Protein AF-A0A2V6PRU4-F1 (afdb_monomer_lite)

Radius of gyration: 19.39 Å; chains: 1; bounding box: 35×33×78 Å

Sequence (150 aa):
MSETDLAVFITRQLNSRAELPVRDIVVRLPDGNGADVGAKTTVQDIGRAWGMPGSVFAFMPHSWRDHPVWVTARAAPRLGRDDSRRYLRVDVSRFAFGRLPLPTVAAKWVGLGLLHWELPDDVEDVRLEPGRVTVRISSSRLRTGPAGRR

Structure (mmCIF, N/CA/C/O backbone):
data_AF-A0A2V6PRU4-F1
#
_entry.id   AF-A0A2V6PRU4-F1
#
loop_
_atom_site.group_PDB
_atom_site.id
_atom_site.type_symbol
_atom_site.label_atom_id
_atom_site.label_alt_id
_atom_site.label_comp_id
_atom_site.label_asym_id
_atom_site.label_entity_id
_atom_site.label_seq_id
_atom_site.pdbx_PDB_ins_code
_atom_site.Cartn_x
_atom_site.Cartn_y
_atom_site.Cartn_z
_atom_site.occupancy
_atom_site.B_iso_or_equiv
_atom_site.auth_seq_id
_atom_site.auth_comp_id
_atom_site.auth_asym_id
_atom_site.auth_atom_id
_atom_site.pdbx_PDB_model_num
ATOM 1 N N . MET A 1 1 ? -4.875 6.871 16.381 1.00 70.75 1 MET A N 1
ATOM 2 C CA . MET A 1 1 ? -3.565 6.870 15.692 1.00 70.75 1 MET A CA 1
ATOM 3 C C . MET A 1 1 ? -3.618 7.896 14.568 1.00 70.75 1 MET A C 1
ATOM 5 O O . MET A 1 1 ? -4.669 7.969 13.934 1.00 70.75 1 MET A O 1
ATOM 9 N N . SER A 1 2 ? -2.574 8.710 14.382 1.00 76.94 2 SER A N 1
ATOM 10 C CA . SER A 1 2 ? -2.528 9.742 13.328 1.00 76.94 2 SER A CA 1
ATOM 11 C C . SER A 1 2 ? -2.141 9.157 11.959 1.00 76.94 2 SER A C 1
ATOM 13 O O . SER A 1 2 ? -1.702 8.007 11.880 1.00 76.94 2 SER A O 1
ATOM 15 N N . GLU A 1 3 ? -2.285 9.931 10.878 1.00 72.50 3 GLU A N 1
ATOM 16 C CA . GLU A 1 3 ? -1.830 9.540 9.529 1.00 72.50 3 GLU A CA 1
ATOM 17 C C . GLU A 1 3 ? -0.323 9.246 9.485 1.00 72.50 3 GLU A 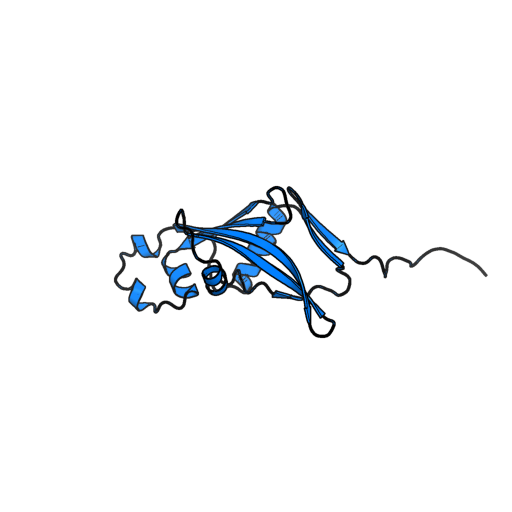C 1
ATOM 19 O O . GLU A 1 3 ? 0.102 8.272 8.865 1.00 72.50 3 GLU A O 1
ATOM 24 N N . THR A 1 4 ? 0.481 10.040 10.198 1.00 73.94 4 THR A N 1
ATOM 25 C CA . THR A 1 4 ? 1.936 9.861 10.292 1.00 73.94 4 THR A CA 1
ATOM 26 C C . THR A 1 4 ? 2.295 8.545 10.975 1.00 73.94 4 THR A C 1
ATOM 28 O O . THR A 1 4 ? 3.120 7.787 10.467 1.00 73.94 4 THR A O 1
ATOM 31 N N . ASP A 1 5 ? 1.633 8.225 12.088 1.00 72.25 5 ASP A N 1
ATOM 32 C CA . ASP A 1 5 ? 1.845 6.957 12.796 1.00 72.25 5 ASP A CA 1
ATOM 33 C C . ASP A 1 5 ? 1.443 5.759 11.920 1.00 72.25 5 ASP A C 1
ATOM 35 O O . ASP A 1 5 ? 2.117 4.726 11.911 1.00 72.25 5 ASP A O 1
ATOM 39 N N . LEU A 1 6 ? 0.367 5.908 11.135 1.00 71.62 6 LEU A N 1
ATOM 40 C CA . LEU A 1 6 ? -0.076 4.896 10.177 1.00 71.62 6 LEU A CA 1
ATOM 41 C C . LEU A 1 6 ? 0.934 4.704 9.047 1.00 71.62 6 LEU A C 1
ATOM 43 O O . LEU A 1 6 ? 1.234 3.564 8.696 1.00 71.62 6 LEU A O 1
ATOM 47 N N . ALA A 1 7 ? 1.498 5.788 8.515 1.00 65.81 7 ALA A N 1
ATOM 48 C CA . ALA A 1 7 ? 2.540 5.722 7.499 1.00 65.81 7 ALA A CA 1
ATOM 49 C C . ALA A 1 7 ? 3.787 4.994 8.020 1.00 65.81 7 ALA A C 1
ATOM 51 O O . ALA A 1 7 ? 4.306 4.108 7.338 1.00 65.81 7 ALA A O 1
ATOM 52 N N . VAL A 1 8 ? 4.228 5.286 9.248 1.00 72.62 8 VAL A N 1
ATOM 53 C CA . VAL A 1 8 ? 5.363 4.594 9.887 1.00 72.62 8 VAL A CA 1
ATOM 54 C C . VAL A 1 8 ? 5.063 3.107 10.088 1.00 72.62 8 VAL A C 1
ATOM 56 O O . VAL A 1 8 ? 5.893 2.257 9.751 1.00 72.62 8 VAL A O 1
ATOM 59 N N . PHE A 1 9 ? 3.869 2.772 10.583 1.00 72.88 9 PHE A N 1
ATOM 60 C CA . PHE A 1 9 ? 3.446 1.385 10.764 1.00 72.88 9 PHE A CA 1
ATOM 61 C C . PHE A 1 9 ? 3.414 0.614 9.437 1.00 72.88 9 PHE A C 1
ATOM 63 O O . PHE A 1 9 ? 4.009 -0.462 9.339 1.00 72.88 9 PHE A O 1
ATOM 70 N N . ILE A 1 10 ? 2.779 1.177 8.403 1.00 71.00 10 ILE A N 1
ATOM 71 C CA . ILE A 1 10 ? 2.694 0.571 7.067 1.00 71.00 10 ILE A CA 1
ATOM 72 C C . ILE A 1 10 ? 4.089 0.402 6.466 1.00 71.00 10 ILE A C 1
ATOM 74 O O . ILE A 1 10 ? 4.396 -0.673 5.962 1.00 71.00 10 ILE A O 1
ATOM 78 N N . THR A 1 11 ? 4.959 1.408 6.580 1.00 67.25 11 THR A N 1
ATOM 79 C CA . THR A 1 11 ? 6.348 1.329 6.098 1.00 67.25 11 THR A CA 1
ATOM 80 C C . THR A 1 11 ? 7.092 0.162 6.737 1.00 67.25 11 THR A C 1
ATOM 82 O O . THR A 1 11 ? 7.709 -0.642 6.040 1.00 67.25 11 THR A O 1
ATOM 85 N N . ARG A 1 12 ? 7.006 0.023 8.065 1.00 69.44 12 ARG A N 1
ATOM 86 C CA . ARG A 1 12 ? 7.668 -1.068 8.790 1.00 69.44 12 ARG A CA 1
ATOM 87 C C . ARG A 1 12 ? 7.118 -2.437 8.393 1.00 69.44 12 ARG A C 1
ATOM 89 O O . ARG A 1 12 ? 7.891 -3.380 8.258 1.00 69.44 12 ARG A O 1
ATOM 96 N N . GLN A 1 13 ? 5.805 -2.551 8.210 1.00 68.88 13 GLN A N 1
ATOM 97 C CA . GLN A 1 13 ? 5.170 -3.812 7.824 1.00 68.88 13 GLN A CA 1
ATOM 98 C C . GLN A 1 13 ? 5.470 -4.200 6.378 1.00 68.88 13 GLN A C 1
ATOM 100 O O . GLN A 1 13 ? 5.787 -5.361 6.127 1.00 68.88 13 GLN A O 1
ATOM 105 N N . LEU A 1 14 ? 5.435 -3.245 5.446 1.00 65.69 14 LEU A N 1
ATOM 106 C CA . LEU A 1 14 ? 5.820 -3.486 4.058 1.00 65.69 14 LEU A CA 1
ATOM 107 C C . LEU A 1 14 ? 7.281 -3.921 3.984 1.00 65.69 14 LEU A C 1
ATOM 109 O O . LEU A 1 14 ? 7.542 -4.978 3.441 1.00 65.69 14 LEU A O 1
ATOM 113 N N . ASN A 1 15 ? 8.208 -3.234 4.649 1.00 64.62 15 ASN A N 1
ATOM 114 C CA . ASN A 1 15 ? 9.613 -3.659 4.654 1.00 64.62 15 ASN A CA 1
ATOM 115 C C . ASN A 1 15 ? 9.855 -5.013 5.348 1.00 64.62 15 ASN A C 1
ATOM 117 O O . ASN A 1 15 ? 10.860 -5.663 5.081 1.00 64.62 15 ASN A O 1
ATOM 121 N N . SER A 1 16 ? 8.973 -5.435 6.262 1.00 64.88 16 SER A N 1
ATOM 122 C CA . SER A 1 16 ? 9.115 -6.707 6.982 1.00 64.88 16 SER A CA 1
ATOM 123 C C . SER A 1 16 ? 8.471 -7.899 6.271 1.00 64.88 16 SER A C 1
ATOM 125 O O . SER A 1 16 ? 8.860 -9.029 6.559 1.00 64.88 16 SER A O 1
ATOM 127 N N . ARG A 1 17 ? 7.442 -7.682 5.442 1.00 60.81 17 ARG A N 1
ATOM 128 C CA . ARG A 1 17 ? 6.630 -8.759 4.840 1.00 60.81 17 ARG A CA 1
ATOM 129 C C . ARG A 1 17 ? 6.490 -8.664 3.326 1.00 60.81 17 ARG A C 1
ATOM 131 O O . ARG A 1 17 ? 6.278 -9.689 2.690 1.00 60.81 17 ARG A O 1
ATOM 138 N N . ALA A 1 18 ? 6.543 -7.464 2.760 1.00 58.81 18 ALA A N 1
ATOM 139 C CA . ALA A 1 18 ? 6.521 -7.267 1.323 1.00 58.81 18 ALA A CA 1
ATOM 140 C C . ALA A 1 18 ? 7.964 -7.188 0.814 1.00 58.81 18 ALA A C 1
ATOM 142 O O . ALA A 1 18 ? 8.766 -6.387 1.279 1.00 58.81 18 ALA A O 1
ATOM 143 N N . GLU A 1 19 ? 8.287 -7.979 -0.203 1.00 61.12 19 GLU A N 1
ATOM 144 C CA . GLU A 1 19 ? 9.588 -7.924 -0.886 1.00 61.12 19 GLU A CA 1
ATOM 145 C C . GLU A 1 19 ? 9.755 -6.659 -1.750 1.00 61.12 19 GLU A C 1
ATOM 147 O O . GLU A 1 19 ? 10.668 -6.579 -2.567 1.00 61.12 19 GLU A O 1
ATOM 152 N N . LEU A 1 20 ? 8.864 -5.671 -1.600 1.00 67.38 20 LEU A N 1
ATOM 153 C CA . LEU A 1 20 ? 8.868 -4.434 -2.363 1.00 67.38 20 LEU A CA 1
ATOM 154 C C . LEU A 1 20 ? 9.587 -3.334 -1.562 1.00 67.38 20 LEU A C 1
ATOM 156 O O . LEU A 1 20 ? 9.017 -2.820 -0.595 1.00 67.38 20 LEU A O 1
ATOM 160 N N . PRO A 1 21 ? 10.795 -2.908 -1.972 1.00 69.81 21 PRO A N 1
ATOM 161 C CA . PRO A 1 21 ? 11.457 -1.751 -1.396 1.00 69.81 21 PRO A CA 1
ATOM 162 C C . PRO A 1 21 ? 10.639 -0.502 -1.726 1.00 69.81 21 PRO A C 1
ATOM 164 O O . PRO A 1 21 ? 10.517 -0.092 -2.886 1.00 69.81 21 PRO A O 1
ATOM 167 N N . VAL A 1 22 ? 10.067 0.108 -0.695 1.00 72.56 22 VAL A N 1
ATOM 168 C CA . VAL A 1 22 ? 9.270 1.329 -0.808 1.00 72.56 22 VAL A CA 1
ATOM 169 C C . VAL A 1 22 ? 9.962 2.491 -0.105 1.00 72.56 22 VAL A C 1
ATOM 171 O O . VAL A 1 22 ? 10.546 2.350 0.968 1.00 72.56 22 VAL A O 1
ATOM 174 N N . ARG A 1 23 ? 9.903 3.662 -0.736 1.00 73.62 23 ARG A N 1
ATOM 175 C CA . ARG A 1 23 ? 10.422 4.948 -0.257 1.00 73.62 23 ARG A CA 1
ATOM 176 C C . ARG A 1 23 ? 9.293 5.973 -0.294 1.00 73.62 23 ARG A C 1
ATOM 178 O O . ARG A 1 23 ? 8.351 5.810 -1.062 1.00 73.62 23 ARG A O 1
ATOM 185 N N . ASP A 1 24 ? 9.389 7.031 0.507 1.00 78.44 24 ASP A N 1
ATOM 186 C CA . ASP A 1 24 ? 8.415 8.134 0.527 1.00 78.44 24 ASP A CA 1
ATOM 187 C C . ASP A 1 24 ? 6.952 7.655 0.604 1.00 78.44 24 ASP A C 1
ATOM 189 O O . ASP A 1 24 ? 6.150 7.906 -0.301 1.00 78.44 24 ASP A O 1
ATOM 193 N N . ILE A 1 25 ? 6.608 6.925 1.671 1.00 77.75 25 ILE A N 1
ATOM 194 C CA . ILE A 1 25 ? 5.226 6.487 1.881 1.00 77.75 25 ILE A CA 1
ATOM 195 C C . ILE A 1 25 ? 4.382 7.676 2.330 1.00 77.75 25 ILE A C 1
ATOM 197 O O . ILE A 1 25 ? 4.659 8.315 3.342 1.00 77.75 25 ILE A O 1
ATOM 201 N N . VAL A 1 26 ? 3.318 7.933 1.582 1.00 79.94 26 VAL A N 1
ATOM 202 C CA . VAL A 1 26 ? 2.291 8.918 1.890 1.00 79.94 26 VAL A CA 1
ATOM 203 C C . VAL A 1 26 ? 1.003 8.165 2.162 1.00 79.94 26 VAL A C 1
ATOM 205 O O . VAL A 1 26 ? 0.535 7.393 1.329 1.00 79.94 26 VAL A O 1
ATOM 208 N N . VAL A 1 27 ? 0.414 8.403 3.326 1.00 79.56 27 VAL A N 1
ATOM 209 C CA . VAL A 1 27 ? -0.897 7.863 3.678 1.00 79.56 27 VAL A CA 1
ATOM 210 C C . VAL A 1 27 ? -1.833 9.031 3.883 1.00 79.56 27 VAL A C 1
ATOM 212 O O . VAL A 1 27 ? -1.499 9.979 4.588 1.00 79.56 27 VAL A O 1
ATOM 215 N N . ARG A 1 28 ? -2.994 8.960 3.247 1.00 81.88 28 ARG A N 1
ATOM 216 C CA . ARG A 1 28 ? -4.085 9.904 3.442 1.00 81.88 28 ARG A CA 1
ATOM 217 C C . ARG A 1 28 ? -5.310 9.129 3.873 1.00 81.88 28 ARG A C 1
ATOM 219 O O . ARG A 1 28 ? -5.604 8.071 3.316 1.00 81.88 28 ARG A O 1
ATOM 226 N N . LEU A 1 29 ? -6.027 9.669 4.840 1.00 80.50 29 LEU A N 1
ATOM 227 C CA . LEU A 1 29 ? -7.306 9.158 5.307 1.00 80.50 29 LEU A CA 1
ATOM 228 C C . LEU A 1 29 ? -8.401 10.096 4.789 1.00 80.50 29 LEU A C 1
ATOM 230 O O . LEU A 1 29 ? -8.813 11.005 5.513 1.00 80.50 29 LEU A O 1
ATOM 234 N N . PRO A 1 30 ? -8.806 9.951 3.508 1.00 78.44 30 PRO A N 1
ATOM 235 C CA . PRO A 1 30 ? -9.901 10.733 2.950 1.00 78.44 30 PRO A CA 1
ATOM 236 C C . PRO A 1 30 ? -11.216 10.399 3.660 1.00 78.44 30 PRO A C 1
ATOM 238 O O . PRO A 1 30 ? -11.323 9.387 4.351 1.00 78.44 30 PRO A O 1
ATOM 241 N N . ASP A 1 31 ? -12.246 11.208 3.426 1.00 72.75 31 ASP A N 1
ATOM 242 C CA . ASP A 1 31 ? -13.568 10.944 3.986 1.00 72.75 31 ASP A CA 1
ATOM 243 C C . ASP A 1 31 ? -14.085 9.539 3.606 1.00 72.75 31 ASP A C 1
ATOM 245 O O . ASP A 1 31 ? -14.053 9.122 2.439 1.00 72.75 31 ASP A O 1
ATOM 249 N N . GLY A 1 32 ? -14.554 8.796 4.616 1.00 71.31 32 GLY A N 1
ATOM 250 C CA . GLY A 1 32 ? -15.032 7.412 4.507 1.00 71.31 32 GLY A CA 1
ATOM 251 C C . GLY A 1 32 ? -14.071 6.359 5.082 1.00 71.31 32 GLY A C 1
ATOM 252 O O . GLY A 1 32 ? -12.964 6.658 5.508 1.00 71.31 32 GLY A O 1
ATOM 253 N N . ASN A 1 33 ? -14.498 5.090 5.095 1.00 73.25 33 ASN A N 1
ATOM 254 C CA . ASN A 1 33 ? -13.731 3.980 5.684 1.00 73.25 33 ASN A CA 1
ATOM 255 C C . ASN A 1 33 ? -12.626 3.453 4.741 1.00 73.25 33 ASN A C 1
ATOM 257 O O . ASN A 1 33 ? -12.638 2.285 4.347 1.00 73.25 33 ASN A O 1
ATOM 261 N N . GLY A 1 34 ? -11.702 4.319 4.318 1.00 78.69 34 GLY A N 1
ATOM 262 C CA . GLY A 1 34 ? -10.611 3.961 3.411 1.00 78.69 34 GLY A CA 1
ATOM 263 C C . GLY A 1 34 ? -9.367 4.827 3.592 1.00 78.69 34 GLY A C 1
ATOM 264 O O . GLY A 1 34 ? -9.449 5.970 4.020 1.00 78.69 34 GLY A O 1
ATOM 265 N N . ALA A 1 35 ? -8.215 4.267 3.244 1.00 81.19 35 ALA A N 1
ATOM 266 C CA . ALA A 1 35 ? -6.926 4.935 3.182 1.00 81.19 35 ALA A CA 1
ATOM 267 C C . ALA A 1 35 ? -6.449 4.975 1.731 1.00 81.19 35 ALA A C 1
ATOM 269 O O . ALA A 1 35 ? -6.438 3.950 1.044 1.00 81.19 35 ALA A O 1
ATOM 270 N N . ASP A 1 36 ? -6.008 6.144 1.286 1.00 83.69 36 ASP A N 1
ATOM 271 C CA . ASP A 1 36 ? -5.216 6.279 0.073 1.00 83.69 36 ASP A CA 1
ATOM 272 C C . ASP A 1 36 ? -3.738 6.180 0.474 1.00 83.69 36 ASP A C 1
ATOM 274 O O . ASP A 1 36 ? -3.223 6.998 1.236 1.00 83.69 36 ASP A O 1
ATOM 278 N N . VAL A 1 37 ? -3.057 5.150 -0.015 1.00 82.38 37 VAL A N 1
ATOM 279 C CA . VAL A 1 37 ? -1.642 4.881 0.247 1.00 82.38 37 VAL A CA 1
ATOM 280 C C . VAL A 1 37 ? -0.871 5.085 -1.047 1.00 82.38 37 VAL A C 1
ATOM 282 O O . VAL A 1 37 ? -1.179 4.470 -2.064 1.00 82.38 37 VAL A O 1
ATOM 285 N N . GLY A 1 38 ? 0.137 5.945 -1.016 1.00 83.94 38 GLY A N 1
ATOM 286 C CA . GLY A 1 38 ? 1.112 6.129 -2.079 1.00 83.94 38 GLY A CA 1
ATOM 287 C C . GLY A 1 38 ? 2.502 5.769 -1.580 1.00 83.94 38 GLY A C 1
ATOM 288 O O . GLY A 1 38 ? 2.853 6.095 -0.454 1.00 83.94 38 GLY A O 1
ATOM 289 N N . ALA A 1 39 ? 3.309 5.125 -2.407 1.00 83.38 39 ALA A N 1
ATOM 290 C CA . ALA A 1 39 ? 4.722 4.906 -2.135 1.00 83.38 39 ALA A CA 1
ATOM 291 C C . ALA A 1 39 ? 5.525 5.060 -3.423 1.00 83.38 39 ALA A C 1
ATOM 293 O O . ALA A 1 39 ? 5.043 4.717 -4.504 1.00 83.38 39 ALA A O 1
ATOM 294 N N . LYS A 1 40 ? 6.756 5.552 -3.322 1.00 85.94 40 LYS A N 1
ATOM 295 C CA . LYS A 1 40 ? 7.715 5.491 -4.423 1.00 85.94 40 LYS A CA 1
ATOM 296 C C . LYS A 1 40 ? 8.481 4.182 -4.375 1.00 85.94 40 LYS A C 1
ATOM 298 O O . LYS A 1 40 ? 8.907 3.725 -3.321 1.00 85.94 40 LYS A O 1
ATOM 303 N N . THR A 1 41 ? 8.713 3.609 -5.537 1.00 85.94 41 THR A N 1
ATOM 304 C CA . THR A 1 41 ? 9.591 2.453 -5.721 1.00 85.94 41 THR A CA 1
ATOM 305 C C . THR A 1 41 ? 10.271 2.573 -7.085 1.00 85.94 41 THR A C 1
ATOM 307 O O . THR A 1 41 ? 10.145 3.612 -7.736 1.00 85.94 41 THR A O 1
ATOM 310 N N . THR A 1 42 ? 11.024 1.566 -7.508 1.00 87.12 42 THR A N 1
ATOM 311 C CA . THR A 1 42 ? 11.661 1.538 -8.828 1.00 87.12 42 THR A CA 1
ATOM 312 C C . THR A 1 42 ? 10.893 0.629 -9.785 1.00 87.12 42 THR A C 1
ATOM 314 O O . THR A 1 42 ? 10.141 -0.257 -9.369 1.00 87.12 42 THR A O 1
ATOM 317 N N . VAL A 1 43 ? 11.084 0.832 -11.090 1.00 83.56 43 VAL A N 1
ATOM 318 C CA . VAL A 1 43 ? 10.492 -0.036 -12.124 1.00 83.56 43 VAL A CA 1
ATOM 319 C C . VAL A 1 43 ? 10.953 -1.485 -11.944 1.00 83.56 43 VAL A C 1
ATOM 321 O O . VAL A 1 43 ? 10.155 -2.414 -12.072 1.00 83.56 43 VAL A O 1
ATOM 324 N N . GLN A 1 44 ? 12.227 -1.679 -11.602 1.00 84.94 44 GLN A N 1
ATOM 325 C CA . GLN A 1 44 ? 12.796 -3.003 -11.373 1.00 84.94 44 GLN A CA 1
ATOM 326 C C . GLN A 1 44 ? 12.163 -3.718 -10.172 1.00 84.94 44 GLN A C 1
ATOM 328 O O . GLN A 1 44 ? 11.876 -4.914 -10.250 1.00 84.94 44 GLN A O 1
ATOM 333 N N . ASP A 1 45 ? 11.934 -3.005 -9.072 1.00 82.31 45 ASP A N 1
ATOM 334 C CA . ASP A 1 45 ? 11.374 -3.587 -7.852 1.00 82.31 45 ASP A CA 1
ATOM 335 C C . ASP A 1 45 ? 9.918 -4.031 -8.030 1.00 82.31 45 ASP A C 1
ATOM 337 O O . ASP A 1 45 ? 9.537 -5.110 -7.578 1.00 82.31 45 ASP A O 1
ATOM 341 N N . ILE A 1 46 ? 9.119 -3.258 -8.768 1.00 79.19 46 ILE A N 1
ATOM 342 C CA . ILE A 1 46 ? 7.752 -3.659 -9.140 1.00 79.19 46 ILE A CA 1
ATOM 343 C C . ILE A 1 46 ? 7.776 -4.912 -10.001 1.00 79.19 46 ILE A C 1
ATOM 345 O O . ILE A 1 46 ? 7.012 -5.846 -9.772 1.00 79.19 46 ILE A O 1
ATOM 349 N N . GLY A 1 47 ? 8.673 -4.934 -10.982 1.00 79.88 47 GLY A N 1
ATOM 350 C CA . GLY A 1 47 ? 8.897 -6.089 -11.828 1.00 79.88 47 GLY A CA 1
ATOM 351 C C . GLY A 1 47 ? 9.166 -7.364 -11.044 1.00 79.88 47 GLY A C 1
ATOM 352 O O . GLY A 1 47 ? 8.525 -8.388 -11.279 1.00 79.88 47 GLY A O 1
ATOM 353 N N . ARG A 1 48 ? 10.082 -7.279 -10.075 1.00 79.94 48 ARG A N 1
ATOM 354 C CA . ARG A 1 48 ? 10.402 -8.379 -9.160 1.00 79.94 48 ARG A CA 1
ATOM 355 C C . ARG A 1 48 ? 9.185 -8.824 -8.362 1.00 79.94 48 ARG A C 1
ATOM 357 O O . ARG A 1 48 ? 8.907 -10.017 -8.328 1.00 79.94 48 ARG A O 1
ATOM 364 N N . ALA A 1 49 ? 8.430 -7.885 -7.794 1.00 75.31 49 ALA A N 1
ATOM 365 C CA . ALA A 1 49 ? 7.213 -8.204 -7.052 1.00 75.31 49 ALA A CA 1
ATOM 366 C C . ALA A 1 49 ? 6.145 -8.885 -7.934 1.00 75.31 49 ALA A C 1
ATOM 368 O O . ALA A 1 49 ? 5.419 -9.763 -7.483 1.00 75.31 49 ALA A O 1
ATOM 369 N N . TRP A 1 50 ? 6.083 -8.557 -9.225 1.00 74.62 50 TRP A N 1
ATOM 370 C CA . TRP A 1 50 ? 5.222 -9.243 -10.197 1.00 74.62 50 TRP A CA 1
ATOM 371 C C . TRP A 1 50 ? 5.779 -10.577 -10.709 1.00 74.62 50 TRP A C 1
ATOM 373 O O . TRP A 1 50 ? 5.179 -11.187 -11.592 1.00 74.62 50 TRP A O 1
ATOM 383 N N . GLY A 1 51 ? 6.912 -11.041 -10.178 1.00 76.44 51 GLY A N 1
ATOM 384 C CA . GLY A 1 51 ? 7.556 -12.280 -10.604 1.00 76.44 51 GLY A CA 1
ATOM 385 C C . GLY A 1 51 ? 8.175 -12.198 -12.000 1.00 76.44 51 GLY A C 1
ATOM 386 O O . GLY A 1 51 ? 8.432 -13.232 -12.617 1.00 76.44 51 GLY A O 1
ATOM 387 N N . MET A 1 52 ? 8.414 -10.991 -12.530 1.00 78.75 52 MET A N 1
ATOM 388 C CA . MET A 1 52 ? 9.094 -10.842 -13.813 1.00 78.75 52 MET A CA 1
ATOM 389 C C . MET A 1 52 ? 10.555 -11.292 -13.677 1.00 78.75 52 MET A C 1
ATOM 391 O O . MET A 1 52 ? 11.258 -10.836 -12.767 1.00 78.75 52 MET A O 1
ATOM 395 N N . PRO A 1 53 ? 11.051 -12.152 -14.582 1.00 79.56 53 PRO A N 1
ATOM 396 C CA . PRO A 1 53 ? 12.429 -12.605 -14.520 1.00 79.56 53 PRO A CA 1
ATOM 397 C C . PRO A 1 53 ? 13.387 -11.428 -14.728 1.00 79.56 53 PRO A C 1
ATOM 399 O O . PRO A 1 53 ? 13.153 -10.547 -15.556 1.00 79.56 53 PRO A O 1
ATOM 402 N N . GLY A 1 54 ? 14.506 -11.429 -13.995 1.00 76.69 54 GLY A N 1
ATOM 403 C CA . GLY A 1 54 ? 15.494 -10.342 -14.024 1.00 76.69 54 GLY A CA 1
ATOM 404 C C . GLY A 1 54 ? 16.046 -10.026 -15.422 1.00 76.69 54 GLY A C 1
ATOM 405 O O . GLY A 1 54 ? 16.454 -8.895 -15.682 1.00 76.69 54 GLY A O 1
ATOM 406 N N . SER A 1 55 ? 15.997 -10.996 -16.340 1.00 82.62 55 SER A N 1
ATOM 407 C CA . SER A 1 55 ? 16.367 -10.838 -17.749 1.00 82.62 55 SER A CA 1
ATOM 408 C C . SER A 1 55 ? 15.510 -9.813 -18.497 1.00 82.62 55 SER A C 1
ATOM 410 O O . SER A 1 55 ? 16.034 -9.141 -19.378 1.00 82.62 55 SER A O 1
ATOM 412 N N . VAL A 1 56 ? 14.242 -9.612 -18.118 1.00 81.19 56 VAL A N 1
ATOM 413 C CA . VAL A 1 56 ? 13.374 -8.569 -18.703 1.00 81.19 56 VAL A CA 1
ATOM 414 C C . VAL A 1 56 ? 13.966 -7.177 -18.469 1.00 81.19 56 VAL A C 1
ATOM 416 O O . VAL A 1 56 ? 13.924 -6.319 -19.347 1.00 81.19 56 VAL A O 1
ATOM 419 N N . PHE A 1 57 ? 14.585 -6.970 -17.306 1.00 79.94 57 PHE A N 1
ATOM 420 C CA . PHE A 1 57 ? 15.217 -5.703 -16.938 1.00 79.94 57 PHE A CA 1
ATOM 421 C C . PHE A 1 57 ? 16.646 -5.582 -17.476 1.00 79.94 57 PHE A C 1
ATOM 423 O O . PHE A 1 57 ? 17.142 -4.469 -17.626 1.00 79.94 57 PHE A O 1
ATOM 430 N N . ALA A 1 58 ? 17.311 -6.691 -17.810 1.00 79.62 58 ALA A N 1
ATOM 431 C CA . ALA A 1 58 ? 18.690 -6.679 -18.302 1.00 79.62 58 ALA A CA 1
ATOM 432 C C . ALA A 1 58 ? 18.857 -5.884 -19.611 1.00 79.62 58 ALA A C 1
ATOM 434 O O . ALA A 1 58 ? 19.905 -5.283 -19.828 1.00 79.62 58 ALA A O 1
ATOM 435 N N . PHE A 1 59 ? 17.811 -5.828 -20.441 1.00 80.81 59 PHE A N 1
ATOM 436 C CA . PHE A 1 59 ? 17.800 -5.069 -21.696 1.00 80.81 59 PHE A CA 1
ATOM 437 C C . PHE A 1 59 ? 17.392 -3.598 -21.528 1.00 80.81 59 PHE A C 1
ATOM 439 O O . PHE A 1 59 ? 17.463 -2.829 -22.484 1.00 80.81 59 PHE A O 1
ATOM 446 N N . MET A 1 60 ? 16.966 -3.185 -20.330 1.00 82.94 60 MET A N 1
ATOM 447 C CA . MET A 1 60 ? 16.578 -1.801 -20.070 1.00 82.94 60 MET A CA 1
ATOM 448 C C . MET A 1 60 ? 17.783 -0.944 -19.654 1.00 82.94 60 MET A C 1
ATOM 450 O O . MET A 1 60 ? 18.598 -1.375 -18.821 1.00 82.94 60 MET A O 1
ATOM 454 N N . PRO A 1 61 ? 17.865 0.312 -20.143 1.00 86.06 61 PRO A N 1
ATOM 455 C CA . PRO A 1 61 ? 18.820 1.289 -19.640 1.00 86.06 61 PRO A CA 1
ATOM 456 C C . PRO A 1 61 ? 18.755 1.385 -18.114 1.00 86.06 61 PRO A C 1
ATOM 458 O O . PRO A 1 61 ? 17.679 1.319 -17.517 1.00 86.06 61 PRO A O 1
ATOM 461 N N . HIS A 1 62 ? 19.904 1.556 -17.461 1.00 81.81 62 HIS A N 1
ATOM 462 C CA . HIS A 1 62 ? 19.953 1.648 -15.998 1.00 81.81 62 HIS A CA 1
ATOM 463 C C . HIS A 1 62 ? 19.090 2.805 -15.466 1.00 81.81 62 HIS A C 1
ATOM 465 O O . HIS A 1 62 ? 18.351 2.635 -14.502 1.00 81.81 62 HIS A O 1
ATOM 471 N N . SER A 1 63 ? 19.076 3.928 -16.192 1.00 84.00 63 SER A N 1
ATOM 472 C CA . SER A 1 63 ? 18.224 5.090 -15.916 1.00 84.00 63 SER A CA 1
ATOM 473 C C . SER A 1 63 ? 16.722 4.797 -15.966 1.00 84.00 63 SER A C 1
ATOM 475 O O . SER A 1 63 ? 15.946 5.548 -15.382 1.00 84.00 63 SER A O 1
ATOM 477 N N . TRP A 1 64 ? 16.301 3.733 -16.656 1.00 84.44 64 TRP A N 1
ATOM 478 C CA . TRP A 1 64 ? 14.902 3.306 -16.728 1.00 84.44 64 TRP A CA 1
ATOM 479 C C . TRP A 1 64 ? 14.551 2.326 -15.610 1.00 84.44 64 TRP A C 1
ATOM 481 O O . TRP A 1 64 ? 13.470 2.418 -15.037 1.00 84.44 64 TRP A O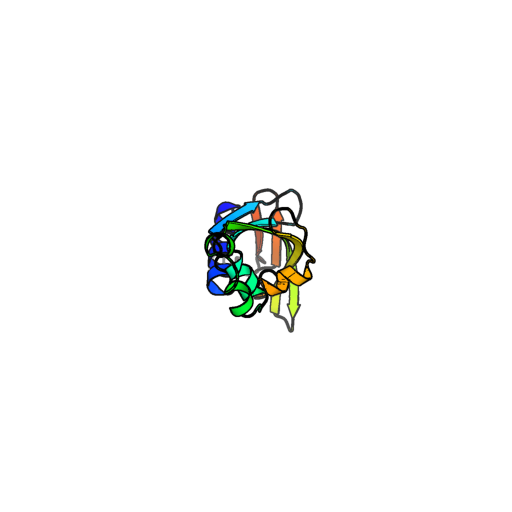 1
ATOM 491 N N . ARG A 1 65 ? 15.467 1.412 -15.271 1.00 85.12 65 ARG A N 1
ATOM 492 C CA . ARG A 1 65 ? 15.273 0.438 -14.185 1.00 85.12 65 ARG A CA 1
ATOM 493 C C . ARG A 1 65 ? 15.144 1.102 -12.818 1.00 85.12 65 ARG A C 1
ATOM 495 O O . ARG A 1 65 ? 14.216 0.780 -12.079 1.00 85.12 65 ARG A O 1
ATOM 502 N N . ASP A 1 66 ? 16.023 2.062 -12.544 1.00 86.25 66 ASP A N 1
ATOM 503 C CA . ASP A 1 66 ? 16.080 2.785 -11.268 1.00 86.25 66 ASP A CA 1
ATOM 504 C C . ASP A 1 66 ? 15.171 4.020 -11.253 1.00 86.25 66 ASP A C 1
ATOM 506 O O . ASP A 1 66 ? 15.191 4.808 -10.305 1.00 86.25 66 ASP A O 1
ATOM 510 N N . HIS A 1 67 ? 14.368 4.212 -12.304 1.00 86.38 67 HIS A N 1
ATOM 511 C CA . HIS A 1 67 ? 13.481 5.358 -12.389 1.00 86.38 67 HIS A CA 1
ATOM 512 C C . HIS A 1 67 ? 12.455 5.314 -11.244 1.00 86.38 67 HIS A C 1
ATOM 514 O O . HIS A 1 67 ? 11.728 4.320 -11.118 1.00 86.38 67 HIS A O 1
ATOM 520 N N . PRO A 1 68 ? 12.377 6.363 -10.404 1.00 87.19 68 PRO A N 1
ATOM 521 C CA . PRO A 1 68 ? 11.456 6.392 -9.283 1.00 87.19 68 PRO A CA 1
ATOM 522 C C . PRO A 1 68 ? 10.030 6.579 -9.787 1.00 87.19 68 PRO A C 1
ATOM 524 O O . PRO A 1 68 ? 9.722 7.497 -10.547 1.00 87.19 68 PRO A O 1
ATOM 527 N N . VAL A 1 69 ? 9.140 5.719 -9.322 1.00 86.06 69 VAL A N 1
ATOM 528 C CA . VAL A 1 69 ? 7.769 5.627 -9.803 1.00 86.06 69 VAL A CA 1
ATOM 529 C C . VAL A 1 69 ? 6.814 5.498 -8.630 1.00 86.06 69 VAL A C 1
ATOM 531 O O . VAL A 1 69 ? 7.073 4.783 -7.662 1.00 86.06 69 VAL A O 1
ATOM 534 N N . TRP A 1 70 ? 5.706 6.233 -8.705 1.00 87.31 70 TRP A N 1
ATOM 535 C CA . TRP A 1 70 ? 4.670 6.190 -7.682 1.00 87.31 70 TRP A CA 1
ATOM 536 C C . TRP A 1 70 ? 3.775 4.976 -7.883 1.00 87.31 70 TRP A C 1
ATOM 538 O O . TRP A 1 70 ? 3.228 4.762 -8.961 1.00 87.31 70 TRP A O 1
ATOM 548 N N . VAL A 1 71 ? 3.563 4.226 -6.816 1.00 84.38 71 VAL A N 1
ATOM 549 C CA . VAL A 1 71 ? 2.521 3.215 -6.709 1.00 84.38 71 VAL A CA 1
ATOM 550 C C . VAL A 1 71 ? 1.483 3.758 -5.746 1.00 84.38 71 VAL A C 1
ATOM 552 O O . VAL A 1 71 ? 1.822 4.195 -4.650 1.00 84.38 71 VAL A O 1
ATOM 555 N N . THR A 1 72 ? 0.222 3.763 -6.159 1.00 85.88 72 THR A N 1
ATOM 556 C CA . THR A 1 72 ? -0.887 4.263 -5.344 1.00 85.88 72 THR A CA 1
ATOM 557 C C . THR A 1 72 ? -1.977 3.214 -5.232 1.00 85.88 72 THR A C 1
ATOM 559 O O . THR A 1 72 ? -2.284 2.506 -6.192 1.00 85.88 72 THR A O 1
ATOM 562 N N . ALA A 1 73 ? -2.562 3.104 -4.048 1.00 84.50 73 ALA A N 1
ATOM 563 C CA . ALA A 1 73 ? -3.624 2.170 -3.743 1.00 84.50 73 ALA A CA 1
ATOM 564 C C . ALA A 1 73 ? -4.672 2.838 -2.854 1.00 84.50 73 ALA A C 1
ATOM 566 O O . ALA A 1 73 ? -4.322 3.521 -1.897 1.00 84.50 73 ALA A O 1
ATOM 567 N N . ARG A 1 74 ? -5.954 2.598 -3.133 1.00 84.31 74 ARG A N 1
ATOM 568 C CA . ARG A 1 74 ? -7.030 2.861 -2.174 1.00 84.31 74 ARG A CA 1
ATOM 569 C C . ARG A 1 74 ? -7.393 1.558 -1.494 1.00 84.31 74 ARG A C 1
ATOM 571 O O . ARG A 1 74 ? -7.771 0.597 -2.163 1.00 84.31 74 ARG A O 1
ATOM 578 N N . ALA A 1 75 ? -7.273 1.544 -0.179 1.00 82.25 75 ALA A N 1
ATOM 579 C CA . ALA A 1 75 ? -7.380 0.368 0.661 1.00 82.25 75 ALA A CA 1
ATOM 580 C C . ALA A 1 75 ? -8.405 0.606 1.771 1.00 82.25 75 ALA A C 1
ATOM 582 O O . ALA A 1 75 ? -8.409 1.661 2.393 1.00 82.25 75 ALA A O 1
ATOM 583 N N . ALA A 1 76 ? -9.268 -0.366 2.041 1.00 79.69 76 ALA A N 1
ATOM 584 C CA . ALA A 1 76 ? -10.200 -0.324 3.162 1.00 79.69 76 ALA A CA 1
ATOM 585 C C . ALA A 1 76 ? -9.939 -1.516 4.091 1.00 79.69 76 ALA A C 1
ATOM 587 O O . ALA A 1 76 ? -9.846 -2.648 3.600 1.00 79.69 76 ALA A O 1
ATOM 588 N N . PRO A 1 77 ? -9.826 -1.307 5.413 1.00 74.12 77 PRO A N 1
ATOM 589 C CA . PRO A 1 77 ? -9.782 -2.414 6.346 1.00 74.12 77 PRO A CA 1
ATOM 590 C C . PRO A 1 77 ? -11.143 -3.106 6.374 1.00 74.12 77 PRO A C 1
ATOM 592 O O . PRO A 1 77 ? -12.196 -2.468 6.457 1.00 74.12 77 PRO A O 1
ATOM 595 N N . ARG A 1 78 ? -11.111 -4.431 6.330 1.00 75.62 78 ARG A N 1
ATOM 596 C CA . ARG A 1 78 ? -12.249 -5.308 6.563 1.00 75.62 78 ARG A CA 1
ATOM 597 C C . ARG A 1 78 ? -11.882 -6.328 7.620 1.00 75.62 78 ARG A C 1
ATOM 599 O O . ARG A 1 78 ? -10.830 -6.954 7.554 1.00 75.62 78 ARG A O 1
ATOM 606 N N . LEU A 1 79 ? -12.772 -6.507 8.582 1.00 74.50 79 LEU A N 1
ATOM 607 C CA . LEU A 1 79 ? -12.660 -7.577 9.560 1.00 74.50 79 LEU A CA 1
ATOM 608 C C . LEU A 1 79 ? -13.240 -8.852 8.962 1.00 74.50 79 LEU A C 1
ATOM 610 O O . LEU A 1 79 ? -14.380 -8.857 8.499 1.00 74.50 79 LEU A O 1
ATOM 614 N N . GLY A 1 80 ? -12.463 -9.925 8.985 1.00 70.06 80 GLY A N 1
ATOM 615 C CA . GLY A 1 80 ? -12.961 -11.269 8.742 1.00 70.06 80 GLY A CA 1
ATOM 616 C C . GLY A 1 80 ? -12.791 -12.160 9.969 1.00 70.06 80 GLY A C 1
ATOM 617 O O . GLY A 1 80 ? -12.174 -11.780 10.970 1.00 70.06 80 GLY A O 1
ATOM 618 N N . ARG A 1 81 ? -13.406 -13.341 9.906 1.00 71.44 81 ARG A N 1
ATOM 619 C CA . ARG A 1 81 ? -13.324 -14.383 10.934 1.00 71.44 81 ARG A CA 1
ATOM 620 C C . ARG A 1 81 ? -12.962 -15.706 10.279 1.00 71.44 81 ARG A C 1
ATOM 622 O O . ARG A 1 81 ? -13.548 -16.036 9.251 1.00 71.44 81 ARG A O 1
ATOM 629 N N . ASP A 1 82 ? -12.015 -16.418 10.874 1.00 68.12 82 ASP A N 1
ATOM 630 C CA . ASP A 1 82 ? -11.646 -17.789 10.511 1.00 68.12 82 ASP A CA 1
ATOM 631 C C . ASP A 1 82 ? -11.452 -18.595 11.798 1.00 68.12 82 ASP A C 1
ATOM 633 O O . ASP A 1 82 ? -10.759 -18.115 12.691 1.00 68.12 82 ASP A O 1
ATOM 637 N N . ASP A 1 83 ? -12.119 -19.744 11.938 1.00 61.78 83 ASP A N 1
ATOM 638 C CA . ASP A 1 83 ? -12.026 -20.665 13.089 1.00 61.78 83 ASP A CA 1
ATOM 639 C C . ASP A 1 83 ? -11.812 -19.993 14.469 1.00 61.78 83 ASP A C 1
ATOM 641 O O . ASP A 1 83 ? -10.915 -20.323 15.242 1.00 61.78 83 ASP A O 1
ATOM 645 N N . SER A 1 84 ? -12.679 -19.030 14.806 1.00 63.16 84 SER A N 1
ATOM 646 C CA . SER A 1 84 ? -12.666 -18.211 16.042 1.00 63.16 84 SER A CA 1
ATOM 647 C C . SER A 1 84 ? -11.605 -17.107 16.144 1.00 63.16 84 SER A C 1
ATOM 649 O O . SER A 1 84 ? -11.686 -16.289 17.059 1.00 63.16 84 SER A O 1
ATOM 651 N N . ARG A 1 85 ? -10.672 -16.996 15.196 1.00 65.75 85 ARG A N 1
ATOM 652 C CA . ARG A 1 85 ? -9.703 -15.896 15.110 1.00 65.75 85 ARG A CA 1
ATOM 653 C C . ARG A 1 85 ? -10.241 -14.755 14.254 1.00 65.75 85 ARG A C 1
ATOM 655 O O . ARG A 1 85 ? -10.786 -14.953 13.166 1.00 65.75 85 ARG A O 1
ATOM 662 N N . ARG A 1 86 ? -10.095 -13.527 14.754 1.00 71.56 86 ARG A N 1
ATOM 663 C CA . ARG A 1 86 ? -10.406 -12.305 14.002 1.00 71.56 86 ARG A CA 1
ATOM 664 C C . ARG A 1 86 ? -9.183 -11.873 13.214 1.00 71.56 86 ARG A C 1
ATOM 666 O O . ARG A 1 86 ? -8.081 -11.824 13.752 1.00 71.56 86 ARG A O 1
ATOM 673 N N . TYR A 1 87 ? -9.393 -11.509 11.957 1.00 71.62 87 TYR A N 1
ATOM 674 C CA . TYR A 1 87 ? -8.329 -11.010 11.103 1.00 71.62 8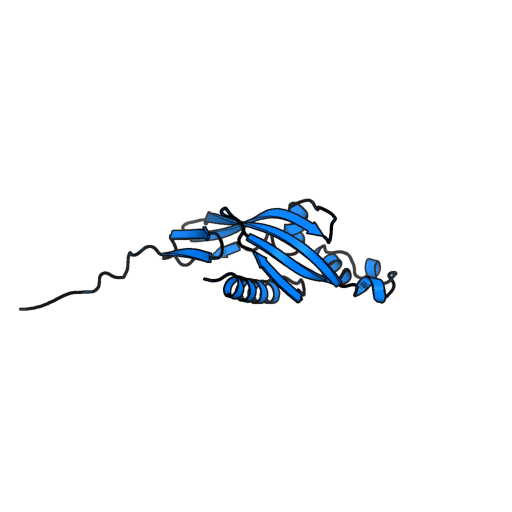7 TYR A CA 1
ATOM 675 C C . TYR A 1 87 ? -8.709 -9.702 10.425 1.00 71.62 87 TYR A C 1
ATOM 677 O O . TYR A 1 87 ? -9.860 -9.462 10.062 1.00 71.62 87 TYR A O 1
ATOM 685 N N . LEU A 1 88 ? -7.710 -8.844 10.256 1.00 72.00 88 LEU A N 1
ATOM 686 C CA . LEU A 1 88 ? -7.801 -7.595 9.540 1.00 72.00 88 LEU A CA 1
ATOM 687 C C . LEU A 1 88 ? -7.308 -7.912 8.146 1.00 72.00 88 LEU A C 1
ATOM 689 O O . LEU A 1 88 ? -6.151 -8.284 7.949 1.00 72.00 88 LEU A O 1
ATOM 693 N N . ARG A 1 89 ? -8.210 -7.791 7.189 1.00 75.69 89 ARG A N 1
ATOM 694 C CA . ARG A 1 89 ? -7.915 -7.886 5.776 1.00 75.69 89 ARG A CA 1
ATOM 695 C C . ARG A 1 89 ? -7.938 -6.493 5.184 1.00 75.69 89 ARG A C 1
ATOM 697 O O . ARG A 1 89 ? -8.814 -5.690 5.489 1.00 75.69 89 ARG A O 1
ATOM 704 N N . VAL A 1 90 ? -6.999 -6.223 4.295 1.00 75.88 90 VAL A N 1
ATOM 705 C CA . VAL A 1 90 ? -7.023 -5.010 3.487 1.00 75.88 90 VAL A CA 1
ATOM 706 C C . VAL A 1 90 ? -7.640 -5.326 2.136 1.00 75.88 90 VAL A C 1
ATOM 708 O O . VAL A 1 90 ? -7.091 -6.110 1.365 1.00 75.88 90 VAL A O 1
ATOM 711 N N . ASP A 1 91 ? -8.772 -4.696 1.836 1.00 76.50 91 ASP A N 1
ATOM 712 C CA . ASP A 1 91 ? -9.361 -4.760 0.505 1.00 76.50 91 ASP A CA 1
ATOM 713 C C . ASP A 1 91 ? -8.953 -3.532 -0.305 1.00 76.50 91 ASP A C 1
ATOM 715 O O . ASP A 1 91 ? -9.282 -2.390 0.025 1.00 76.50 91 ASP A O 1
ATOM 719 N N . VAL A 1 92 ? -8.224 -3.782 -1.391 1.00 80.06 92 VAL A N 1
ATOM 720 C CA . VAL A 1 92 ? -7.780 -2.752 -2.330 1.00 80.06 92 VAL A CA 1
ATOM 721 C C . VAL A 1 92 ? -8.862 -2.539 -3.385 1.00 80.06 92 VAL A C 1
ATOM 723 O O . VAL A 1 92 ? -9.178 -3.446 -4.154 1.00 80.06 92 VAL A O 1
ATOM 726 N N . SER A 1 93 ? -9.427 -1.335 -3.432 1.00 81.25 93 SER A N 1
ATOM 727 C CA . SER A 1 93 ? -10.475 -0.948 -4.386 1.00 81.25 93 SER A CA 1
ATOM 728 C C . SER A 1 93 ? -9.930 -0.211 -5.607 1.00 81.25 93 SER A C 1
ATOM 730 O O . SER A 1 93 ? -10.530 -0.267 -6.679 1.00 81.25 93 SER A O 1
ATOM 732 N N . ARG A 1 94 ? -8.774 0.447 -5.47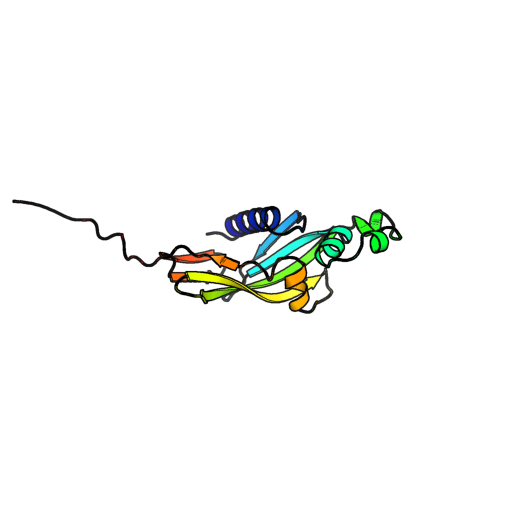6 1.00 83.06 94 ARG A N 1
ATOM 733 C CA . ARG A 1 94 ? -8.086 1.122 -6.581 1.00 83.06 94 ARG A CA 1
ATOM 734 C C . ARG A 1 94 ? -6.598 0.853 -6.493 1.00 83.06 94 ARG A C 1
ATOM 736 O O . ARG A 1 94 ? -6.044 0.908 -5.403 1.00 83.06 94 ARG A O 1
ATOM 743 N N . PHE A 1 95 ? -5.963 0.604 -7.629 1.00 82.81 95 PHE A N 1
ATOM 744 C CA . PHE A 1 95 ? -4.519 0.448 -7.726 1.00 82.81 95 PHE A CA 1
ATOM 745 C C . PHE A 1 95 ? -4.032 1.168 -8.982 1.00 82.81 95 PHE A C 1
ATOM 747 O O . PHE A 1 95 ? -4.683 1.092 -10.024 1.00 82.81 95 PHE A O 1
ATOM 754 N N . ALA A 1 96 ? -2.944 1.922 -8.886 1.00 83.50 96 ALA A N 1
ATOM 755 C CA . ALA A 1 96 ? -2.395 2.657 -10.015 1.00 83.50 96 ALA A CA 1
ATOM 756 C C . ALA A 1 96 ? -0.878 2.810 -9.915 1.00 83.50 96 ALA A C 1
ATOM 758 O O . ALA A 1 96 ? -0.309 2.957 -8.832 1.00 83.50 96 ALA A O 1
ATOM 759 N N . PHE A 1 97 ? -0.253 2.823 -11.085 1.00 82.06 97 PHE A N 1
ATOM 760 C CA . PHE A 1 97 ? 1.163 3.044 -11.300 1.00 82.06 97 PHE A CA 1
ATOM 761 C C . PHE A 1 97 ? 1.375 4.386 -12.004 1.00 82.06 97 PHE A C 1
ATOM 763 O O . PHE A 1 97 ? 1.009 4.559 -13.167 1.00 82.06 97 PHE A O 1
ATOM 770 N N . GLY A 1 98 ? 1.915 5.372 -11.295 1.00 81.62 98 GLY A N 1
ATOM 771 C CA . GLY A 1 98 ? 1.947 6.759 -11.741 1.00 81.62 98 GLY A CA 1
ATOM 772 C C . GLY A 1 98 ? 0.531 7.250 -12.046 1.00 81.62 98 GLY A C 1
ATOM 773 O O . GLY A 1 98 ? -0.271 7.460 -11.140 1.00 81.62 98 GLY A O 1
ATOM 774 N N . ARG A 1 99 ? 0.217 7.413 -13.336 1.00 81.00 99 ARG A N 1
ATOM 775 C CA . ARG A 1 99 ? -1.125 7.787 -13.826 1.00 81.00 99 ARG A CA 1
ATOM 776 C C . ARG A 1 99 ? -1.892 6.617 -14.453 1.00 81.00 99 ARG A C 1
ATOM 778 O O . ARG A 1 99 ? -3.036 6.805 -14.856 1.00 81.00 99 ARG A O 1
ATOM 785 N N . LEU A 1 100 ? -1.278 5.438 -14.551 1.00 82.69 100 LEU A N 1
ATOM 786 C CA . LEU A 1 100 ? -1.849 4.254 -15.182 1.00 82.69 100 LEU A CA 1
ATOM 787 C C . LEU A 1 100 ? -2.660 3.449 -14.154 1.00 82.69 100 LEU A C 1
ATOM 789 O O . LEU A 1 100 ? -2.065 2.865 -13.245 1.00 82.69 100 LEU A O 1
ATOM 793 N N . PRO A 1 101 ? -4.000 3.396 -14.254 1.00 83.94 101 PRO A N 1
ATOM 794 C CA . PRO A 1 101 ? -4.793 2.523 -13.401 1.00 83.94 101 PRO A CA 1
ATOM 795 C C . PRO A 1 101 ? -4.497 1.060 -13.736 1.00 83.94 101 PRO A C 1
ATOM 797 O O . PRO A 1 101 ? -4.382 0.684 -14.901 1.00 83.94 101 PRO A O 1
ATOM 800 N N . LEU A 1 102 ? -4.395 0.235 -12.702 1.00 81.88 102 LEU A N 1
ATOM 801 C CA . LEU A 1 102 ? -4.132 -1.191 -12.810 1.00 81.88 102 LEU A CA 1
ATOM 802 C C . LEU A 1 102 ? -5.289 -1.993 -12.198 1.00 81.88 102 LEU A C 1
ATOM 804 O O . LEU A 1 102 ? -5.954 -1.519 -11.271 1.00 81.88 102 LEU A O 1
ATOM 808 N N . PRO A 1 103 ? -5.524 -3.229 -12.673 1.00 78.88 103 PRO A N 1
ATOM 809 C CA . PRO A 1 103 ? -6.465 -4.140 -12.036 1.00 78.88 103 PRO A CA 1
ATOM 810 C C . PRO A 1 103 ? -6.117 -4.354 -10.559 1.00 78.88 103 PRO A C 1
ATOM 812 O O . PRO A 1 103 ? -4.953 -4.542 -10.210 1.00 78.88 103 PRO A O 1
ATOM 815 N N . THR A 1 104 ? -7.116 -4.403 -9.680 1.00 75.00 104 THR A N 1
ATOM 816 C CA . THR A 1 104 ? -6.902 -4.598 -8.231 1.00 75.00 104 THR A CA 1
ATOM 817 C C . THR A 1 104 ? -6.243 -5.937 -7.898 1.00 75.00 104 THR A C 1
ATOM 819 O O . THR A 1 104 ? -5.552 -6.045 -6.889 1.00 75.00 104 THR A O 1
ATOM 822 N N . VAL A 1 105 ? -6.364 -6.946 -8.771 1.00 70.50 105 VAL A N 1
ATOM 823 C CA . VAL A 1 105 ? -5.611 -8.203 -8.646 1.00 70.50 105 VAL A CA 1
ATOM 824 C C . VAL A 1 105 ? -4.097 -7.968 -8.686 1.00 70.50 105 VAL A C 1
ATOM 826 O O . VAL A 1 105 ? -3.381 -8.649 -7.960 1.00 70.50 105 VAL A O 1
ATOM 829 N N . ALA A 1 106 ? -3.612 -6.961 -9.425 1.00 69.38 106 ALA A N 1
ATOM 830 C CA . ALA A 1 106 ? -2.196 -6.583 -9.472 1.00 69.38 106 ALA A CA 1
ATOM 831 C C . ALA A 1 106 ? -1.668 -6.122 -8.100 1.00 69.38 106 ALA A C 1
ATOM 833 O O . ALA A 1 106 ? -0.491 -6.311 -7.798 1.00 69.38 106 ALA A O 1
ATOM 834 N N . ALA A 1 107 ? -2.543 -5.599 -7.229 1.00 68.38 107 ALA A N 1
ATOM 835 C CA . ALA A 1 107 ? -2.182 -5.215 -5.866 1.00 68.38 107 ALA A CA 1
ATOM 836 C C . ALA A 1 107 ? -1.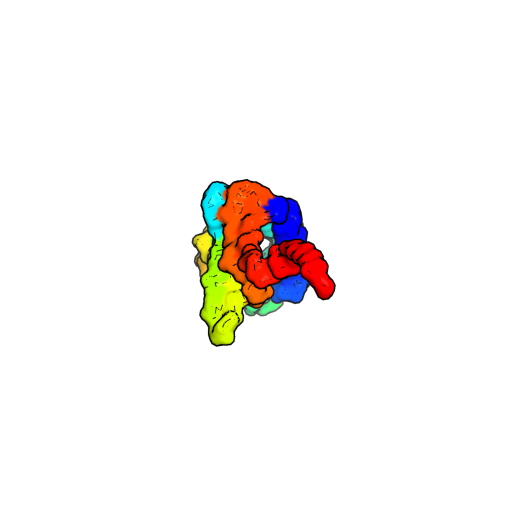814 -6.423 -4.982 1.00 68.38 107 ALA A C 1
ATOM 838 O O . ALA A 1 107 ? -1.053 -6.279 -4.027 1.00 68.38 107 ALA A O 1
ATOM 839 N N . LYS A 1 108 ? -2.323 -7.627 -5.291 1.00 66.69 108 LYS A N 1
ATOM 840 C CA . LYS A 1 108 ? -1.935 -8.855 -4.574 1.00 66.69 108 LYS A CA 1
ATOM 841 C C . LYS A 1 108 ? -0.477 -9.221 -4.832 1.00 66.69 108 LYS A C 1
ATOM 843 O O . LYS A 1 108 ? 0.208 -9.639 -3.909 1.00 66.69 108 LYS A O 1
ATOM 848 N N . TRP A 1 109 ? -0.012 -9.010 -6.060 1.00 62.31 109 TRP A N 1
ATOM 849 C CA . TRP A 1 109 ? 1.344 -9.353 -6.484 1.00 62.31 109 TRP A CA 1
ATOM 850 C C . TRP A 1 109 ? 2.400 -8.427 -5.871 1.00 62.31 109 TRP A C 1
ATOM 852 O O . TRP A 1 109 ? 3.501 -8.862 -5.589 1.00 62.31 109 TRP A O 1
ATOM 862 N N . VAL A 1 110 ? 2.053 -7.179 -5.543 1.00 61.84 110 VAL A N 1
ATOM 863 C CA . VAL A 1 110 ? 2.946 -6.266 -4.795 1.00 61.84 110 VAL A CA 1
ATOM 864 C C . VAL A 1 110 ? 2.814 -6.382 -3.269 1.00 61.84 110 VAL A C 1
ATOM 866 O O . VAL A 1 110 ? 3.221 -5.480 -2.541 1.00 61.84 110 VAL A O 1
ATOM 869 N N . GLY A 1 111 ? 2.194 -7.451 -2.758 1.00 60.16 111 GLY A N 1
ATOM 870 C CA . GLY A 1 111 ? 2.060 -7.708 -1.318 1.00 60.16 111 GLY A CA 1
ATOM 871 C C . GLY A 1 111 ? 1.007 -6.862 -0.585 1.00 60.16 111 GLY A C 1
ATOM 872 O O . GLY A 1 111 ? 0.679 -7.160 0.561 1.00 60.16 111 GLY A O 1
ATOM 873 N N . LEU A 1 112 ? 0.404 -5.860 -1.235 1.00 57.97 112 LEU A N 1
ATOM 874 C CA . LEU A 1 112 ? -0.637 -5.006 -0.638 1.00 57.97 112 LEU A CA 1
ATOM 875 C C . LEU A 1 112 ? -1.956 -5.756 -0.405 1.00 57.97 112 LEU A C 1
ATOM 877 O O . LEU A 1 112 ? -2.658 -5.492 0.566 1.00 57.97 112 LEU A O 1
ATOM 881 N N . GLY A 1 113 ? -2.287 -6.715 -1.274 1.00 52.62 113 GLY A N 1
ATOM 882 C CA . GLY A 1 113 ? -3.479 -7.562 -1.136 1.00 52.62 113 GLY A CA 1
ATOM 883 C C . GLY A 1 113 ? -3.328 -8.747 -0.170 1.00 52.62 113 GLY A C 1
ATOM 884 O O . GLY A 1 113 ? -4.262 -9.537 -0.048 1.00 52.62 113 GLY A O 1
ATOM 885 N N . LEU A 1 114 ? -2.165 -8.893 0.476 1.00 52.75 114 LEU A N 1
ATOM 886 C CA . LEU A 1 114 ? -1.816 -9.996 1.384 1.00 52.75 114 LEU A CA 1
ATOM 887 C C . LEU A 1 114 ? -1.668 -9.545 2.841 1.00 52.75 114 LEU A C 1
ATOM 889 O O . LEU A 1 114 ? -1.221 -10.317 3.688 1.00 52.75 114 LEU A O 1
ATOM 893 N N . LEU A 1 115 ? -2.054 -8.307 3.153 1.00 61.44 115 LEU A N 1
ATOM 894 C CA . LEU A 1 115 ? -2.051 -7.790 4.515 1.00 61.44 115 LEU A CA 1
ATOM 895 C C . LEU A 1 115 ? -3.214 -8.415 5.295 1.00 61.44 115 LEU A C 1
ATOM 897 O O . LEU A 1 115 ? -4.286 -7.836 5.459 1.00 61.44 115 LEU A O 1
ATOM 901 N N . HIS A 1 116 ? -2.985 -9.664 5.687 1.00 63.38 116 HIS A N 1
ATOM 902 C CA . HIS A 1 116 ? -3.759 -10.426 6.640 1.00 63.38 116 HIS A CA 1
ATOM 903 C C . HIS A 1 116 ? -3.058 -10.288 7.989 1.00 63.38 116 HIS A C 1
ATOM 905 O O . HIS A 1 116 ? -1.917 -10.737 8.172 1.00 63.38 116 HIS A O 1
ATOM 911 N N . TRP A 1 117 ? -3.710 -9.603 8.919 1.00 67.06 117 TRP A N 1
ATOM 912 C CA . TRP A 1 117 ? -3.196 -9.428 10.269 1.00 67.06 117 TRP A CA 1
ATOM 913 C C . TRP A 1 117 ? -4.146 -10.092 11.251 1.00 67.06 117 TRP A C 1
ATOM 915 O O . TRP A 1 117 ? -5.317 -9.731 11.300 1.00 67.06 117 TRP A O 1
ATOM 925 N N . GLU A 1 118 ? -3.658 -11.051 12.033 1.00 61.47 118 GLU A N 1
ATOM 926 C CA . GLU A 1 118 ? -4.413 -11.542 13.187 1.00 61.47 118 GLU A CA 1
ATOM 927 C C . GLU A 1 118 ? -4.639 -10.362 14.141 1.00 61.47 118 GLU A C 1
ATOM 929 O O . GLU A 1 118 ? -3.684 -9.671 14.513 1.00 61.47 118 GLU A O 1
ATOM 934 N N . LEU A 1 119 ? -5.898 -10.087 14.490 1.00 65.12 119 LEU A N 1
ATOM 935 C CA . LEU A 1 119 ? -6.180 -9.118 15.540 1.00 65.12 119 LEU A CA 1
ATOM 936 C C . LEU A 1 119 ? -6.112 -9.817 16.893 1.00 65.12 119 LEU A C 1
ATOM 938 O O . LEU A 1 119 ? -6.626 -10.929 17.028 1.00 65.12 119 LEU A O 1
ATOM 942 N N . PRO A 1 120 ? -5.576 -9.133 17.913 1.00 65.31 120 PRO A N 1
ATOM 943 C CA . PRO A 1 120 ? -5.798 -9.512 19.298 1.00 65.31 120 PRO A CA 1
ATOM 944 C C . PRO A 1 120 ? -7.299 -9.664 19.601 1.00 65.31 120 PRO A C 1
ATOM 946 O O . PRO A 1 120 ? -8.123 -8.890 19.103 1.00 65.31 120 PRO A O 1
ATOM 949 N N . ASP A 1 121 ? -7.662 -10.650 20.427 1.00 67.31 121 ASP A N 1
ATOM 950 C CA . ASP A 1 121 ? -9.062 -10.971 20.759 1.00 67.31 121 ASP A CA 1
ATOM 951 C C . ASP A 1 121 ? -9.818 -9.817 21.434 1.00 67.31 121 ASP A C 1
ATOM 953 O O . ASP A 1 121 ? -11.051 -9.780 21.451 1.00 67.31 121 ASP A O 1
ATOM 957 N N . ASP A 1 122 ? -9.101 -8.857 22.000 1.00 70.56 122 ASP A N 1
ATOM 958 C CA . ASP A 1 122 ? -9.662 -7.655 22.589 1.00 70.56 122 ASP A CA 1
ATOM 959 C C . ASP A 1 122 ? -10.036 -6.598 21.543 1.00 70.56 122 ASP A C 1
ATOM 961 O O . ASP A 1 122 ? -10.778 -5.688 21.878 1.00 70.56 122 ASP A O 1
ATOM 965 N N . VAL A 1 123 ? -9.637 -6.704 20.271 1.00 65.38 123 VAL A N 1
ATOM 966 C CA . VAL A 1 123 ? -10.010 -5.710 19.249 1.00 65.38 123 VAL A CA 1
ATOM 967 C C . VAL A 1 123 ? -11.338 -6.063 18.573 1.00 65.38 123 VAL A C 1
ATOM 969 O O . VAL A 1 123 ? -11.482 -7.081 17.895 1.00 65.38 123 VAL A O 1
ATOM 972 N N . GLU A 1 124 ? -12.335 -5.199 18.743 1.00 68.56 124 GLU A N 1
ATOM 973 C CA . GLU A 1 124 ? -13.700 -5.369 18.237 1.00 68.56 124 GLU A CA 1
ATOM 974 C C . GLU A 1 124 ? -13.926 -4.736 16.865 1.00 68.56 124 GLU A C 1
ATOM 976 O O . GLU A 1 124 ? -14.653 -5.293 16.047 1.00 68.56 124 GLU A O 1
ATOM 981 N N . ASP A 1 125 ? -13.348 -3.559 16.625 1.00 71.19 125 ASP A N 1
ATOM 982 C CA . ASP A 1 125 ? -13.522 -2.823 15.373 1.00 71.19 125 ASP A CA 1
ATOM 983 C C . ASP A 1 125 ? -12.262 -2.023 15.027 1.00 71.19 125 ASP A C 1
ATOM 985 O O . ASP A 1 125 ? -11.568 -1.528 15.916 1.00 71.19 125 ASP A O 1
ATOM 989 N N . VAL A 1 126 ? -11.981 -1.864 13.737 1.00 67.25 126 VAL A N 1
ATOM 990 C CA . VAL A 1 126 ? -10.930 -0.978 13.227 1.00 67.25 126 VAL A CA 1
ATOM 991 C C . VAL A 1 126 ? -11.555 -0.134 12.132 1.00 67.25 126 VAL A C 1
ATOM 993 O O . VAL A 1 126 ? -11.857 -0.638 11.050 1.00 67.25 126 VAL A O 1
ATOM 996 N N . ARG A 1 127 ? -11.739 1.155 12.410 1.00 73.44 127 ARG A N 1
ATOM 997 C CA . ARG A 1 127 ? -12.284 2.117 11.457 1.00 73.44 127 ARG A CA 1
ATOM 998 C C . ARG A 1 127 ? -11.245 3.145 11.064 1.00 73.44 127 ARG A C 1
ATOM 1000 O O . ARG A 1 127 ? -10.428 3.596 11.871 1.00 73.44 127 ARG A O 1
ATOM 1007 N N . LEU A 1 128 ? -11.306 3.512 9.793 1.00 70.31 128 LEU A N 1
ATOM 1008 C CA . LEU A 1 128 ? -10.627 4.684 9.273 1.00 70.31 128 LEU A CA 1
ATOM 1009 C C . LEU A 1 128 ? -11.621 5.836 9.283 1.00 70.31 128 LEU A C 1
ATOM 1011 O O . LEU A 1 128 ? -12.665 5.779 8.636 1.00 70.31 128 LEU A O 1
ATOM 1015 N N . GLU A 1 129 ? -11.294 6.852 10.063 1.00 74.88 129 GLU A N 1
ATOM 1016 C CA . GLU A 1 129 ? -11.979 8.133 10.089 1.00 74.88 129 GLU A CA 1
ATOM 1017 C C . GLU A 1 129 ? -11.084 9.185 9.421 1.00 74.88 129 GLU A C 1
ATOM 1019 O O . GLU A 1 129 ? -9.864 8.989 9.330 1.00 74.88 129 GLU A O 1
ATOM 1024 N N . PRO A 1 130 ? -11.653 10.320 8.985 1.00 72.69 130 PRO A N 1
ATOM 1025 C CA . PRO A 1 130 ? -10.865 11.416 8.437 1.00 72.69 130 PRO A CA 1
ATOM 1026 C C . PRO A 1 130 ? -9.727 11.799 9.395 1.00 72.69 130 PRO A C 1
ATOM 1028 O O . PRO A 1 130 ? -9.958 12.150 10.555 1.00 72.69 130 PRO A O 1
ATOM 1031 N N . GLY A 1 131 ? -8.483 11.669 8.931 1.00 71.25 131 GLY A N 1
ATOM 1032 C CA . GLY A 1 131 ? -7.276 12.004 9.694 1.00 71.25 131 GLY A CA 1
ATOM 1033 C C . GLY A 1 131 ? -6.940 11.106 10.896 1.00 71.25 131 GLY A C 1
ATOM 1034 O O . GLY A 1 131 ? -5.948 11.371 11.582 1.00 71.25 131 GLY A O 1
ATOM 1035 N N . ARG A 1 132 ? -7.705 10.039 11.185 1.00 73.88 132 ARG A N 1
ATOM 1036 C CA . ARG A 1 132 ? -7.397 9.139 12.311 1.00 73.88 132 ARG A CA 1
ATOM 1037 C C . ARG A 1 132 ? -7.840 7.695 12.101 1.00 73.88 132 ARG A C 1
ATOM 1039 O O . ARG A 1 132 ? -8.892 7.405 11.549 1.00 73.88 132 ARG A O 1
ATOM 1046 N N . VAL A 1 133 ? -7.079 6.774 12.682 1.00 69.75 133 VAL A N 1
ATOM 1047 C CA . VAL A 1 133 ? -7.524 5.385 12.876 1.00 69.75 133 VAL A CA 1
ATOM 1048 C C . VAL A 1 133 ? -8.142 5.247 14.262 1.00 69.75 133 VAL A C 1
ATOM 1050 O O . VAL A 1 133 ? -7.492 5.584 15.267 1.00 69.75 133 VAL A O 1
ATOM 1053 N N . THR A 1 134 ? -9.375 4.747 14.318 1.00 70.44 134 THR A N 1
ATOM 1054 C CA . THR A 1 134 ? -10.077 4.370 15.545 1.00 70.44 134 THR A CA 1
ATOM 1055 C C . THR A 1 134 ? -10.095 2.851 15.675 1.00 70.44 134 THR A C 1
ATOM 1057 O O . THR A 1 134 ? -10.670 2.130 14.867 1.00 70.44 134 THR A O 1
ATOM 1060 N N . VAL A 1 135 ? -9.422 2.353 16.713 1.00 69.00 135 VAL A N 1
ATOM 1061 C CA . VAL A 1 135 ? -9.462 0.942 17.099 1.00 69.00 135 VAL A CA 1
ATOM 1062 C C . VAL A 1 135 ? -10.393 0.842 18.294 1.00 69.00 135 VAL A C 1
ATOM 1064 O O . VAL A 1 135 ? -10.121 1.419 19.347 1.00 69.00 135 VAL A O 1
ATOM 1067 N N . ARG A 1 136 ? -11.516 0.154 18.120 1.00 72.25 136 ARG A N 1
ATOM 1068 C CA . ARG A 1 136 ? -12.440 -0.145 19.205 1.00 72.25 136 ARG A CA 1
ATOM 1069 C C . ARG A 1 136 ? -12.001 -1.450 19.838 1.00 72.25 136 ARG A C 1
ATOM 1071 O O . ARG A 1 136 ? -12.026 -2.494 19.194 1.00 72.25 136 ARG A O 1
ATOM 1078 N N . ILE A 1 137 ? -11.600 -1.371 21.094 1.00 70.38 137 ILE A N 1
ATOM 1079 C CA . ILE A 1 137 ? -11.229 -2.523 21.907 1.00 70.38 137 ILE A CA 1
ATOM 1080 C C . ILE A 1 137 ? -12.471 -2.911 22.714 1.00 70.38 137 ILE A C 1
ATOM 1082 O O . ILE A 1 137 ? -13.114 -2.044 23.309 1.00 70.38 137 ILE A O 1
ATOM 1086 N N . SER A 1 138 ? -12.833 -4.189 22.720 1.00 58.31 138 SER A N 1
ATOM 1087 C CA . SER A 1 138 ? -13.830 -4.747 23.621 1.00 58.31 138 SER A CA 1
ATOM 1088 C C . SER A 1 138 ? -13.380 -4.492 25.057 1.00 58.31 138 SER A C 1
ATOM 1090 O O . SER A 1 138 ? -12.402 -5.054 25.549 1.00 58.31 138 SER A O 1
ATOM 1092 N N . SER A 1 139 ? -14.116 -3.639 25.757 1.00 47.69 139 SER A N 1
ATOM 1093 C CA . SER A 1 139 ? -13.885 -3.262 27.150 1.00 47.69 139 SER A CA 1
ATOM 1094 C C . SER A 1 139 ? -14.287 -4.373 28.131 1.00 47.69 139 SER A C 1
ATOM 1096 O O . SER A 1 139 ? -14.940 -4.117 29.138 1.00 47.69 139 SER A O 1
ATOM 1098 N N . SER A 1 140 ? -13.904 -5.629 27.879 1.00 46.88 140 SER A N 1
ATOM 1099 C CA . SER A 1 140 ? -14.272 -6.744 28.763 1.00 46.88 140 SER A CA 1
ATOM 1100 C C . SER A 1 140 ? -13.256 -7.027 29.877 1.00 46.88 140 SER A C 1
ATOM 1102 O O . SER A 1 140 ? -13.471 -7.957 30.650 1.00 46.88 140 SER A O 1
ATOM 1104 N N . ARG A 1 141 ? -12.161 -6.258 30.010 1.00 49.16 141 ARG A N 1
ATOM 1105 C CA . ARG A 1 141 ? -11.175 -6.452 31.099 1.00 49.16 141 ARG A CA 1
ATOM 1106 C C . ARG A 1 141 ? -10.632 -5.170 31.733 1.00 49.16 141 ARG A C 1
ATOM 1108 O O . ARG A 1 141 ? -9.469 -5.107 32.105 1.00 49.16 141 ARG A O 1
ATOM 1115 N N . LEU A 1 142 ? -11.482 -4.167 31.924 1.00 42.97 142 LEU A N 1
ATOM 1116 C CA . LEU A 1 142 ? -11.201 -3.062 32.851 1.00 42.97 142 LEU A CA 1
ATOM 1117 C C . LEU A 1 142 ? -12.404 -2.843 33.777 1.00 42.97 142 LEU A C 1
ATOM 1119 O O . LEU A 1 142 ? -12.965 -1.761 33.890 1.00 42.97 142 LEU A O 1
ATOM 1123 N N . ARG A 1 143 ? -12.803 -3.924 34.455 1.00 40.62 143 ARG A N 1
ATOM 1124 C CA . ARG A 1 143 ? -13.594 -3.863 35.687 1.00 40.62 143 ARG A CA 1
ATOM 1125 C C . ARG A 1 143 ? -12.843 -4.610 36.782 1.00 40.62 143 ARG A C 1
ATOM 1127 O O . ARG A 1 143 ? -13.275 -5.661 37.237 1.00 40.62 143 ARG A O 1
ATOM 1134 N N . THR A 1 144 ? -11.712 -4.055 37.198 1.00 51.66 144 THR A N 1
ATOM 1135 C CA . THR A 1 144 ? -11.123 -4.403 38.492 1.00 51.66 144 THR A CA 1
ATOM 1136 C C . THR A 1 144 ? -11.090 -3.138 39.335 1.00 51.66 144 THR A C 1
ATOM 1138 O O . THR A 1 144 ? -10.186 -2.318 39.222 1.00 51.66 144 THR A O 1
ATOM 1141 N N . GLY A 1 145 ? -12.140 -2.976 40.138 1.00 44.97 145 GLY A N 1
ATOM 1142 C CA . GLY A 1 145 ? -12.267 -1.977 41.200 1.00 44.97 145 GLY A CA 1
ATOM 1143 C C . GLY A 1 145 ? -13.663 -1.334 41.229 1.00 44.97 145 GLY A C 1
ATOM 1144 O O . GLY A 1 145 ? -14.201 -1.084 40.151 1.00 44.97 145 GLY A O 1
ATOM 1145 N N . PRO A 1 146 ? -14.260 -1.047 42.409 1.00 47.69 146 PRO A N 1
ATOM 1146 C CA . PRO A 1 146 ? -13.561 -0.802 43.676 1.00 47.69 146 PRO A CA 1
ATOM 1147 C C . PRO A 1 146 ? -14.144 -1.491 44.939 1.00 47.69 146 PRO A C 1
ATOM 1149 O O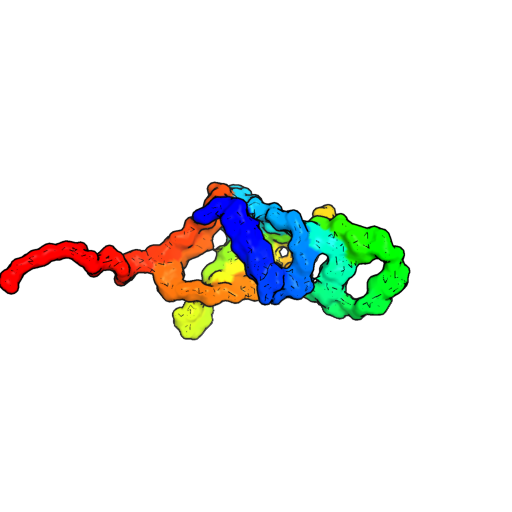 . PRO A 1 146 ? -15.276 -1.955 44.963 1.00 47.69 146 PRO A O 1
ATOM 1152 N N . ALA A 1 147 ? -13.341 -1.411 46.008 1.00 41.34 147 ALA A N 1
ATOM 1153 C CA . ALA A 1 147 ? -13.722 -1.256 47.420 1.00 41.34 147 ALA A CA 1
ATOM 1154 C C . ALA A 1 147 ? -14.318 -2.443 48.215 1.00 41.34 147 ALA A C 1
ATOM 1156 O O . ALA A 1 147 ? -15.495 -2.754 48.133 1.00 41.34 147 ALA A O 1
ATOM 1157 N N . GLY A 1 148 ? -13.524 -2.922 49.182 1.00 41.59 148 GLY A N 1
ATOM 1158 C CA . GLY A 1 148 ? -13.771 -2.546 50.580 1.00 41.59 148 GLY A CA 1
ATOM 1159 C C . GLY A 1 148 ? -14.565 -3.507 51.475 1.00 41.59 148 GLY A C 1
ATOM 1160 O O . GLY A 1 148 ? -15.767 -3.663 51.321 1.00 41.59 148 GLY A O 1
ATOM 1161 N N . ARG A 1 149 ? -13.870 -3.947 52.538 1.00 46.25 149 ARG A N 1
ATOM 1162 C CA . ARG A 1 149 ? -14.354 -4.325 53.885 1.00 46.25 149 ARG A CA 1
ATOM 1163 C C . ARG A 1 149 ? -15.330 -5.506 54.001 1.00 46.25 149 ARG A C 1
ATOM 1165 O O . ARG A 1 149 ? -16.532 -5.345 53.823 1.00 46.25 149 ARG A O 1
ATOM 1172 N N . ARG A 1 150 ? -14.855 -6.584 54.625 1.00 44.75 150 ARG A N 1
ATOM 1173 C CA . ARG A 1 150 ? -14.902 -6.758 56.089 1.00 44.75 150 ARG A CA 1
ATOM 1174 C C . ARG A 1 150 ? -13.825 -7.730 56.543 1.00 44.75 150 ARG A C 1
ATOM 1176 O O . ARG A 1 150 ? -13.466 -8.601 55.725 1.00 44.75 150 ARG A O 1
#

pLDDT: mean 72.26, std 11.09, range [40.62, 87.31]

Foldseek 3Di:
DFQVVVQVVVQVVCVVQFQADWADWGWFQPAFQKIKIKTKGFPQRLCVLLVNDCVVCVPPDPCRRRPIKMKIWIWGWDWDDDPRWIKTFIQTPWIDIRPRTDDSVSCVSRVNRVRIGTDDPQFDDWGRHGRDIDTHGNPPPPPDDDDDDD

Secondary structure (DSSP, 8-state):
-BHHHHHHHHHHHHHHH-S---EEEEEE--SSS-EEEEEEEEHHHHHHHTT--HHHHHTS-HHHHT-EEEEEEEEEEEEEEETTEEEEEEEEEEEEETTEEE-TTHHHHTTGGG-EEEPPTTEEEEEEETTEEEEEE---S---------